Protein AF-A0A3M1PT95-F1 (afdb_monomer)

Secondary structure (DSSP, 8-state):
-EEEEEEEE-S-HHHHHHHHHHTHHHHHHTTEEEEEEEE-SS-TTEEEEEEEES-HHHHHHHHHSHHHHHHHH--

Radius of gyration: 12.07 Å; Cα contacts (8 Å, |Δi|>4): 107; chains: 1; bounding box: 32×18×29 Å

Nearest PDB structures (foldseek):
  7bio-assembly1_A  TM=6.814E-01  e=1.817E-03  Streptomyces bottropensis
  4hl9-assembly4_H  TM=6.995E-01  e=4.978E-03  Rhodospirillum rubrum ATCC 11170
  3e8o-assembly1_B  TM=5.892E-01  e=2.078E-03  Deinococcus radiodurans
  4dn9-assembly1_A  TM=6.732E-01  e=1.459E-02  Chloroflexus aurantiacus J-10-fl
  2bbe-assembly1_A  TM=5.424E-01  e=1.560E-02  Shewanella oneidensis MR-1

Sequence (75 aa):
MAFMICRNRVRDFDRWKRVFDSHAEAHRAAGLRLRGLWRGIEQPDQVFFLFEVDDVERARAFVTDPASARAGEEA

Mean predicted aligned error: 4.68 Å

Structure (mmCIF, N/CA/C/O backbone):
data_AF-A0A3M1PT95-F1
#
_entry.id   AF-A0A3M1PT95-F1
#
loop_
_atom_site.group_PDB
_atom_site.id
_atom_site.type_symbol
_atom_site.label_atom_id
_atom_site.label_alt_id
_atom_site.label_comp_id
_atom_site.lab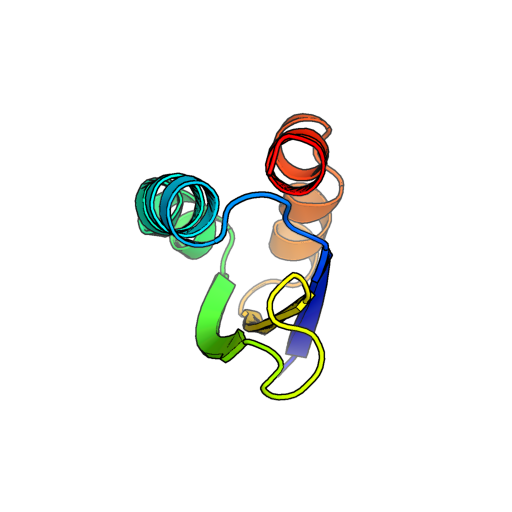el_asym_id
_atom_site.label_entity_id
_atom_site.label_seq_id
_atom_site.pdbx_PDB_ins_code
_atom_site.Cartn_x
_atom_site.Cartn_y
_atom_site.Cartn_z
_atom_site.occupancy
_atom_site.B_iso_or_equiv
_atom_site.auth_seq_id
_atom_site.auth_comp_id
_atom_site.auth_asym_id
_atom_site.auth_atom_id
_atom_site.pdbx_PDB_model_num
ATOM 1 N N . MET A 1 1 ? 18.268 0.596 2.076 1.00 78.19 1 MET A N 1
ATOM 2 C CA . MET A 1 1 ? 16.870 0.199 2.349 1.00 78.19 1 MET A CA 1
ATOM 3 C C . MET A 1 1 ? 16.066 1.457 2.579 1.00 78.19 1 MET A C 1
ATOM 5 O O . MET A 1 1 ? 16.410 2.210 3.483 1.00 78.19 1 MET A O 1
ATOM 9 N N . ALA A 1 2 ? 15.064 1.703 1.741 1.00 91.81 2 ALA A N 1
ATOM 10 C CA . ALA A 1 2 ? 14.161 2.836 1.882 1.00 91.81 2 ALA A CA 1
ATOM 11 C C . ALA A 1 2 ? 12.768 2.333 2.265 1.00 91.81 2 ALA A C 1
ATOM 13 O O . ALA A 1 2 ? 12.360 1.233 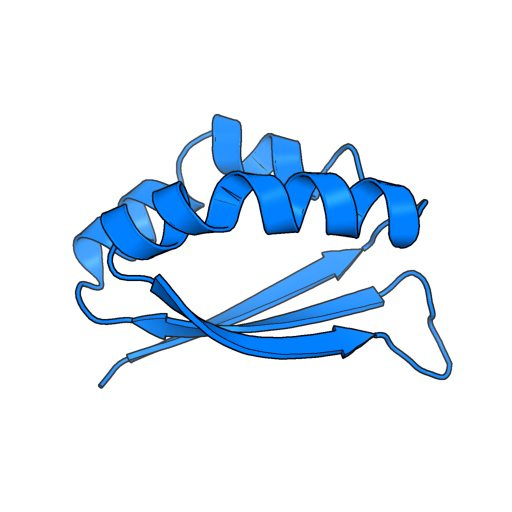1.888 1.00 91.81 2 ALA A O 1
ATOM 14 N N . PHE A 1 3 ? 12.052 3.151 3.024 1.00 93.56 3 PHE A N 1
ATOM 15 C CA . PHE A 1 3 ? 10.675 2.892 3.401 1.00 93.56 3 PHE A CA 1
ATOM 16 C C . PHE A 1 3 ? 9.826 4.097 3.042 1.00 93.56 3 PHE A C 1
ATOM 18 O O . PHE A 1 3 ? 10.260 5.240 3.188 1.00 93.56 3 PHE A O 1
ATOM 25 N N . MET A 1 4 ? 8.608 3.823 2.599 1.00 91.62 4 MET A N 1
ATOM 26 C CA . MET A 1 4 ? 7.617 4.835 2.283 1.00 91.62 4 MET A CA 1
ATOM 27 C C . MET A 1 4 ? 6.402 4.621 3.172 1.00 91.62 4 MET A C 1
ATOM 29 O O . MET A 1 4 ? 5.786 3.554 3.146 1.00 91.62 4 MET A O 1
ATOM 33 N N . ILE A 1 5 ? 6.078 5.640 3.966 1.00 91.88 5 ILE A N 1
ATOM 34 C CA . ILE A 1 5 ? 4.850 5.680 4.752 1.00 91.88 5 ILE A CA 1
ATOM 35 C C . ILE A 1 5 ? 3.804 6.493 3.998 1.00 91.88 5 ILE A C 1
ATOM 37 O O . ILE A 1 5 ? 4.066 7.613 3.560 1.00 91.88 5 ILE A O 1
ATOM 41 N N . CYS A 1 6 ? 2.615 5.923 3.865 1.00 89.00 6 CYS A N 1
ATOM 42 C CA . CYS A 1 6 ? 1.467 6.588 3.273 1.00 89.00 6 CYS A CA 1
ATOM 43 C C . CYS A 1 6 ? 0.377 6.716 4.332 1.00 89.00 6 CYS A C 1
ATOM 45 O O . CYS A 1 6 ? 0.143 5.786 5.109 1.00 89.00 6 CYS A O 1
ATOM 47 N N . ARG A 1 7 ? -0.285 7.873 4.360 1.00 88.75 7 ARG A N 1
ATOM 48 C CA . ARG A 1 7 ? -1.409 8.145 5.253 1.00 88.75 7 ARG A CA 1
ATOM 49 C C . ARG A 1 7 ? -2.541 8.736 4.438 1.00 88.75 7 ARG A C 1
ATOM 51 O O . ARG A 1 7 ? -2.395 9.821 3.882 1.00 88.75 7 ARG A O 1
ATOM 58 N N . ASN A 1 8 ? -3.661 8.032 4.430 1.00 87.50 8 ASN A N 1
ATOM 59 C CA . ASN A 1 8 ? -4.845 8.415 3.683 1.00 87.50 8 ASN A CA 1
ATOM 60 C C . ASN A 1 8 ? -6.010 8.620 4.648 1.00 87.50 8 ASN A C 1
ATOM 62 O O . ASN A 1 8 ? -6.102 7.966 5.694 1.00 87.50 8 ASN A O 1
ATOM 66 N N . ARG A 1 9 ? -6.912 9.520 4.265 1.00 87.94 9 ARG A N 1
ATOM 67 C CA . ARG A 1 9 ? -8.239 9.631 4.856 1.00 87.94 9 ARG A CA 1
ATOM 68 C C . ARG A 1 9 ? -9.232 9.035 3.865 1.00 87.94 9 ARG A C 1
ATOM 70 O O . ARG A 1 9 ? -9.216 9.441 2.712 1.00 87.94 9 ARG A O 1
ATOM 77 N N . VAL A 1 10 ? -10.041 8.078 4.305 1.00 87.12 10 VAL A N 1
ATOM 78 C CA . VAL A 1 10 ? -10.959 7.302 3.463 1.00 87.12 10 VAL A CA 1
ATOM 79 C C . VAL A 1 10 ? -12.370 7.355 4.045 1.00 87.12 10 VAL A C 1
ATOM 81 O O . VAL A 1 10 ? -12.554 7.213 5.255 1.00 87.12 10 VAL A O 1
ATOM 84 N N . ARG A 1 11 ? -13.383 7.572 3.208 1.00 87.56 11 ARG A N 1
ATOM 85 C CA . ARG A 1 11 ? -14.798 7.621 3.607 1.00 87.56 11 ARG A CA 1
ATOM 86 C C . ARG A 1 11 ? -15.371 6.226 3.832 1.00 87.56 11 ARG A C 1
ATOM 88 O O . ARG A 1 11 ? -16.162 6.050 4.756 1.00 87.56 11 ARG A O 1
ATOM 95 N N . ASP A 1 12 ? -14.974 5.252 3.014 1.00 89.69 12 ASP A N 1
ATOM 96 C CA . ASP A 1 12 ? -15.381 3.848 3.133 1.00 89.69 12 ASP A CA 1
ATOM 97 C C . ASP A 1 12 ? -14.153 2.929 3.062 1.00 89.69 12 ASP A C 1
ATOM 99 O O . ASP A 1 12 ? -13.584 2.679 1.997 1.00 89.69 12 ASP A O 1
ATOM 103 N N . PHE A 1 13 ? -13.755 2.400 4.222 1.00 89.12 13 PHE A N 1
ATOM 104 C CA . PHE A 1 13 ? -12.589 1.525 4.341 1.00 89.12 13 PHE A CA 1
ATOM 105 C C . PHE A 1 13 ? -12.719 0.238 3.518 1.00 89.12 13 PHE A C 1
ATOM 107 O O . PHE A 1 13 ? -11.744 -0.177 2.895 1.00 89.12 13 PHE A O 1
ATOM 114 N N . ASP A 1 14 ? -13.892 -0.395 3.492 1.00 91.38 14 ASP A N 1
ATOM 115 C CA . ASP A 1 14 ? -14.070 -1.690 2.829 1.00 91.38 14 ASP A CA 1
ATOM 116 C C . ASP A 1 14 ? -14.080 -1.528 1.307 1.00 91.38 14 ASP A C 1
ATOM 118 O O . ASP A 1 14 ? -13.565 -2.373 0.563 1.00 91.38 14 ASP A O 1
ATOM 122 N N . ARG A 1 15 ? -14.643 -0.420 0.811 1.00 90.44 15 ARG A N 1
ATOM 123 C CA . ARG A 1 15 ? -14.527 -0.037 -0.600 1.00 90.44 15 ARG A CA 1
ATOM 124 C C . ARG A 1 15 ? -13.087 0.308 -0.959 1.00 90.44 15 ARG A C 1
ATOM 126 O O . ARG A 1 15 ? -12.582 -0.222 -1.949 1.00 90.44 15 ARG A O 1
ATOM 133 N N . TRP A 1 16 ? -12.420 1.126 -0.150 1.00 90.00 16 TRP A N 1
ATOM 134 C CA . TRP A 1 16 ? -11.025 1.493 -0.370 1.00 90.00 16 TRP A CA 1
ATOM 135 C C . TRP A 1 16 ? -10.101 0.274 -0.378 1.00 90.00 16 TRP A C 1
ATOM 137 O O . TRP A 1 16 ? -9.299 0.123 -1.295 1.00 90.00 16 TRP A O 1
ATOM 147 N N . LYS A 1 17 ? -10.244 -0.639 0.589 1.00 91.44 17 LYS A N 1
ATOM 148 C CA . LYS A 1 17 ? -9.391 -1.826 0.726 1.00 91.44 17 LYS A CA 1
ATOM 149 C C . LYS A 1 17 ? -9.484 -2.737 -0.494 1.00 91.44 17 LYS A C 1
ATOM 151 O O . LYS A 1 17 ? -8.457 -3.228 -0.948 1.00 91.44 17 LYS A O 1
ATOM 156 N N . ARG A 1 18 ? -10.679 -2.909 -1.071 1.00 91.88 18 ARG A N 1
ATOM 157 C CA . ARG A 1 18 ? -10.862 -3.667 -2.322 1.00 91.88 18 ARG A CA 1
ATOM 158 C C . ARG A 1 18 ? -10.096 -3.051 -3.492 1.00 91.88 18 ARG A C 1
ATOM 160 O O . ARG A 1 18 ? -9.455 -3.782 -4.240 1.00 91.88 18 ARG A O 1
ATOM 167 N N . VAL A 1 19 ? -10.143 -1.724 -3.633 1.00 87.88 19 VAL A N 1
ATOM 168 C CA . VAL A 1 19 ? -9.378 -1.005 -4.665 1.00 87.88 19 VAL A CA 1
ATOM 169 C C . VAL A 1 19 ? -7.881 -1.099 -4.377 1.00 87.88 19 VAL A C 1
ATOM 171 O O . VAL A 1 19 ? -7.103 -1.413 -5.266 1.00 87.88 19 VAL A O 1
ATOM 174 N N . PHE A 1 20 ? -7.453 -0.889 -3.136 1.00 89.94 20 PHE A N 1
ATOM 175 C CA . PHE A 1 20 ? -6.050 -1.005 -2.750 1.00 89.94 20 PHE A CA 1
ATOM 176 C C . PHE A 1 20 ? -5.483 -2.404 -3.052 1.00 89.94 20 PHE A C 1
ATOM 178 O O . PHE A 1 20 ? -4.414 -2.528 -3.651 1.00 89.94 20 PHE A O 1
ATOM 185 N N . ASP A 1 21 ? -6.225 -3.458 -2.703 1.00 91.56 21 ASP A N 1
ATOM 186 C CA . ASP A 1 21 ? -5.825 -4.846 -2.942 1.00 91.56 21 ASP A CA 1
ATOM 187 C C . ASP A 1 21 ? -5.747 -5.184 -4.435 1.00 91.56 21 ASP A C 1
ATOM 189 O O . ASP A 1 21 ? -4.857 -5.932 -4.844 1.00 91.56 21 ASP A O 1
ATOM 193 N N . SER A 1 22 ? -6.610 -4.595 -5.276 1.00 88.88 22 SER A N 1
ATOM 194 C CA . SER A 1 22 ? -6.544 -4.802 -6.729 1.00 88.88 22 SER A CA 1
ATOM 195 C C . SER A 1 22 ? -5.271 -4.228 -7.363 1.00 88.88 22 SER A C 1
ATOM 197 O O . SER A 1 22 ? -4.921 -4.615 -8.475 1.00 88.88 22 SER A O 1
ATOM 199 N N . HIS A 1 23 ? -4.554 -3.337 -6.668 1.00 87.62 23 HIS 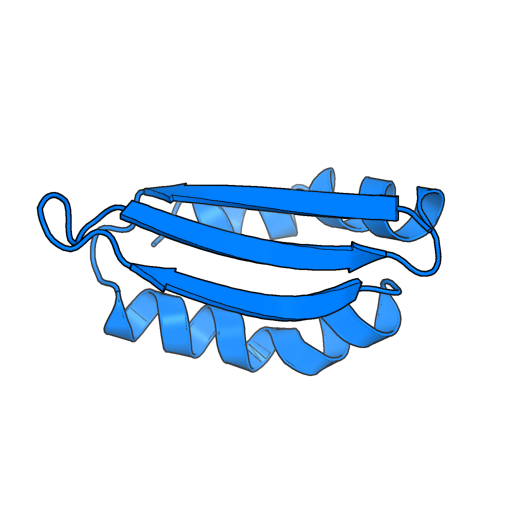A N 1
ATOM 200 C CA . HIS A 1 23 ? -3.293 -2.741 -7.124 1.00 87.62 23 HIS A CA 1
ATOM 201 C C . HIS A 1 23 ? -2.045 -3.494 -6.635 1.00 87.62 23 HIS A C 1
ATOM 203 O O . HIS A 1 23 ? -0.927 -3.046 -6.887 1.00 87.62 23 HIS A O 1
ATOM 209 N N . ALA A 1 24 ? -2.186 -4.644 -5.963 1.00 88.81 24 ALA A N 1
ATOM 210 C CA . ALA A 1 24 ? -1.049 -5.386 -5.406 1.00 88.81 24 ALA A CA 1
ATOM 211 C C . ALA A 1 24 ? 0.053 -5.704 -6.439 1.00 88.81 24 ALA A C 1
ATOM 213 O O . ALA A 1 24 ? 1.237 -5.579 -6.125 1.00 88.81 24 ALA A O 1
ATOM 214 N N . GLU A 1 25 ? -0.315 -6.067 -7.673 1.00 90.25 25 GLU A N 1
ATOM 215 C CA . GLU A 1 25 ? 0.666 -6.309 -8.744 1.00 90.25 25 GLU A CA 1
ATOM 216 C C . GLU A 1 25 ? 1.339 -5.026 -9.232 1.00 90.25 25 GLU A C 1
ATOM 218 O O . GLU A 1 25 ? 2.547 -5.016 -9.461 1.00 90.25 25 GLU A O 1
ATOM 223 N N . ALA A 1 26 ? 0.586 -3.929 -9.343 1.00 88.44 26 ALA A N 1
ATOM 224 C CA . ALA A 1 26 ? 1.135 -2.634 -9.737 1.00 88.44 26 ALA A CA 1
ATOM 225 C C . ALA A 1 26 ? 2.154 -2.128 -8.703 1.00 88.44 26 ALA A C 1
ATOM 227 O O . ALA A 1 26 ? 3.234 -1.672 -9.076 1.00 88.44 26 ALA A O 1
ATOM 228 N N . HIS A 1 27 ? 1.866 -2.305 -7.408 1.00 90.62 27 HIS A N 1
ATOM 229 C CA . HIS A 1 27 ? 2.818 -2.028 -6.332 1.00 90.62 27 HIS A CA 1
ATOM 230 C C . HIS A 1 27 ? 4.102 -2.853 -6.495 1.00 90.62 27 HIS A C 1
ATOM 232 O O . HIS A 1 27 ? 5.197 -2.290 -6.496 1.00 90.62 27 HIS A O 1
ATOM 238 N N . ARG A 1 28 ? 3.989 -4.172 -6.709 1.00 90.31 28 ARG A N 1
ATOM 239 C CA . ARG A 1 28 ? 5.161 -5.039 -6.920 1.00 90.31 28 ARG A CA 1
ATOM 240 C C . ARG A 1 28 ? 5.984 -4.624 -8.139 1.00 90.31 28 ARG A C 1
ATOM 242 O O . ARG A 1 28 ? 7.206 -4.547 -8.040 1.00 90.31 28 ARG A O 1
ATOM 249 N N . ALA A 1 29 ? 5.333 -4.320 -9.261 1.00 89.25 29 ALA A N 1
ATOM 250 C CA . ALA A 1 29 ? 5.999 -3.862 -10.480 1.00 89.25 29 ALA A CA 1
ATOM 251 C C . ALA A 1 29 ? 6.743 -2.526 -10.278 1.00 89.25 29 ALA A C 1
ATOM 253 O O . ALA A 1 29 ? 7.809 -2.314 -10.863 1.00 89.25 29 ALA A O 1
ATOM 254 N N . ALA A 1 30 ? 6.223 -1.661 -9.402 1.00 88.38 30 ALA A N 1
ATOM 255 C CA . ALA A 1 30 ? 6.854 -0.410 -8.986 1.00 88.38 30 ALA A CA 1
ATOM 256 C C . ALA A 1 30 ? 7.958 -0.583 -7.919 1.00 88.38 30 ALA A C 1
ATOM 258 O O . ALA A 1 30 ? 8.527 0.410 -7.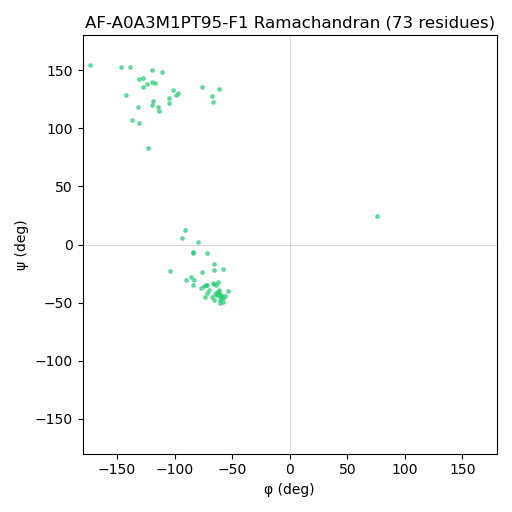472 1.00 88.38 30 ALA A O 1
ATOM 259 N N . GLY A 1 31 ? 8.281 -1.815 -7.505 1.00 92.06 31 GLY A N 1
ATOM 260 C CA . GLY A 1 31 ? 9.283 -2.079 -6.465 1.00 92.06 31 GLY A CA 1
ATOM 261 C C . GLY A 1 31 ? 8.790 -1.786 -5.044 1.00 92.06 31 GLY A C 1
ATOM 262 O O . GLY A 1 31 ? 9.598 -1.497 -4.162 1.00 92.06 31 GLY A O 1
ATOM 263 N N . LEU A 1 32 ? 7.472 -1.830 -4.821 1.00 93.00 32 LEU A N 1
ATOM 264 C CA . LEU A 1 32 ? 6.832 -1.592 -3.529 1.00 93.00 32 LEU A CA 1
ATOM 265 C C . LEU A 1 32 ? 6.361 -2.911 -2.912 1.00 93.00 32 LEU A C 1
ATOM 267 O O . LEU A 1 32 ? 5.525 -3.626 -3.472 1.00 93.00 32 LEU A O 1
ATOM 271 N N . ARG A 1 33 ? 6.858 -3.220 -1.712 1.00 94.81 33 ARG A N 1
ATOM 272 C CA . ARG A 1 33 ? 6.457 -4.404 -0.938 1.00 94.81 33 ARG A CA 1
ATOM 273 C C . ARG A 1 33 ? 5.734 -3.980 0.333 1.00 94.81 33 ARG A C 1
ATOM 275 O O . ARG A 1 33 ? 6.322 -3.333 1.196 1.00 94.81 33 ARG A O 1
ATOM 282 N N . LEU A 1 34 ? 4.446 -4.315 0.449 1.00 95.25 34 LEU A N 1
ATOM 283 C CA . LEU A 1 34 ? 3.636 -3.943 1.614 1.00 95.25 34 LEU A CA 1
ATOM 284 C C . LEU A 1 34 ? 4.148 -4.677 2.859 1.00 95.25 34 LEU A C 1
ATOM 286 O O . LEU A 1 34 ? 4.195 -5.905 2.882 1.00 95.25 34 LEU A O 1
ATOM 290 N N . ARG A 1 35 ? 4.519 -3.928 3.898 1.00 96.62 35 ARG A N 1
ATOM 291 C CA . ARG A 1 35 ? 4.989 -4.471 5.186 1.00 96.62 35 ARG A CA 1
ATOM 292 C C . ARG A 1 35 ? 3.933 -4.383 6.276 1.00 96.62 35 ARG A C 1
ATOM 294 O O . ARG A 1 35 ? 3.983 -5.150 7.230 1.00 96.62 35 ARG A O 1
ATOM 301 N N . GLY A 1 36 ? 2.980 -3.473 6.129 1.00 95.31 36 GLY A N 1
ATOM 302 C CA . GLY A 1 36 ? 1.848 -3.375 7.032 1.00 95.31 36 GLY A CA 1
ATOM 303 C C . GLY A 1 36 ? 0.831 -2.356 6.559 1.00 95.31 36 GLY A C 1
ATOM 304 O O . GLY A 1 36 ? 1.155 -1.428 5.817 1.00 95.31 36 GLY A O 1
ATOM 305 N N . LEU A 1 37 ? -0.405 -2.578 6.983 1.00 95.56 37 LEU A N 1
ATOM 306 C CA . LEU A 1 37 ? -1.562 -1.745 6.713 1.00 95.56 37 LEU A CA 1
ATOM 307 C C . LEU A 1 37 ? -2.410 -1.723 7.976 1.00 95.56 37 LEU A C 1
ATOM 309 O O . LEU A 1 37 ? -2.725 -2.770 8.541 1.00 95.56 37 LEU A O 1
ATOM 313 N N . TRP A 1 38 ? -2.7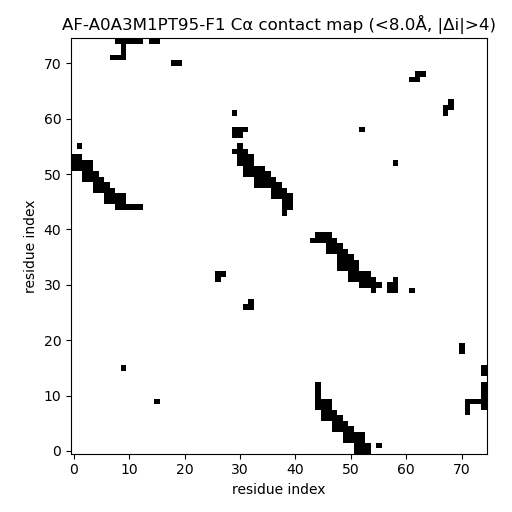54 -0.526 8.418 1.00 95.06 38 TRP A N 1
ATOM 314 C CA . TRP A 1 38 ? -3.390 -0.286 9.699 1.00 95.06 38 TRP A CA 1
ATOM 315 C C . TRP A 1 38 ? -4.480 0.763 9.560 1.00 95.06 38 TRP A C 1
ATOM 317 O O . TRP A 1 38 ? -4.416 1.659 8.718 1.00 95.06 38 TRP A O 1
ATOM 327 N N . ARG A 1 39 ? -5.464 0.661 10.445 1.00 93.56 39 ARG A N 1
ATOM 328 C CA . ARG A 1 39 ? -6.592 1.578 10.553 1.00 93.56 39 ARG A CA 1
ATOM 329 C C . ARG A 1 39 ? -6.576 2.211 11.938 1.00 93.56 39 ARG A C 1
ATOM 331 O O . ARG A 1 39 ? -6.277 1.530 12.919 1.00 93.56 39 ARG A O 1
ATOM 338 N N . GLY A 1 40 ? -6.881 3.502 12.017 1.00 91.44 40 GLY A N 1
ATOM 339 C CA . GLY A 1 40 ? -7.016 4.191 13.295 1.00 91.44 40 GLY A CA 1
ATOM 340 C C . GLY A 1 40 ? -8.135 3.577 14.138 1.00 91.44 40 GLY A C 1
ATOM 341 O O . GLY A 1 40 ? -9.227 3.332 13.634 1.00 91.44 40 GLY A O 1
ATOM 342 N N . ILE A 1 41 ? -7.865 3.338 15.424 1.00 92.69 41 ILE A N 1
ATOM 343 C CA . ILE A 1 41 ? -8.876 2.837 16.372 1.00 92.69 41 ILE A CA 1
ATOM 344 C C . ILE A 1 41 ? -9.867 3.956 16.717 1.00 92.69 41 ILE A C 1
ATOM 346 O O . ILE A 1 41 ? -11.074 3.749 16.686 1.00 92.69 41 ILE A O 1
ATOM 350 N N . GLU A 1 42 ? -9.354 5.155 16.997 1.00 94.31 42 GLU A N 1
ATOM 351 C CA . GLU A 1 42 ? -10.165 6.331 17.346 1.00 94.31 42 GLU A CA 1
ATOM 352 C C . GLU A 1 42 ? -10.702 7.068 16.112 1.00 94.31 42 GLU A C 1
ATOM 354 O O . GLU A 1 42 ? -11.768 7.674 16.154 1.00 94.31 42 GLU A O 1
ATOM 359 N N . GLN A 1 43 ? -9.954 7.018 15.006 1.00 90.44 43 GLN A N 1
ATOM 360 C CA . GLN A 1 43 ? -10.286 7.670 13.738 1.00 90.44 43 GLN A CA 1
ATOM 361 C C . GLN A 1 43 ? -10.329 6.609 12.634 1.00 90.44 43 GLN A C 1
ATOM 363 O O . GLN A 1 43 ? -9.328 6.383 11.948 1.00 90.44 43 GLN A O 1
ATOM 368 N N . PRO A 1 44 ? -11.465 5.903 12.492 1.00 86.69 44 PRO A N 1
ATOM 369 C CA . PRO A 1 44 ? -11.590 4.760 11.594 1.00 86.69 44 PRO A CA 1
ATOM 370 C C . PRO A 1 44 ? -11.614 5.151 10.109 1.00 86.69 44 PRO A C 1
ATOM 372 O O . PRO A 1 44 ? -11.583 4.266 9.256 1.00 86.69 44 PRO A O 1
ATOM 375 N N . ASP A 1 45 ? -11.676 6.442 9.791 1.00 87.81 45 ASP A N 1
ATOM 376 C CA . ASP A 1 45 ? -11.478 7.003 8.453 1.00 87.81 45 ASP A CA 1
ATOM 377 C C . ASP A 1 45 ? -9.992 7.220 8.123 1.00 87.81 45 ASP A C 1
ATOM 379 O O . ASP A 1 45 ? -9.658 7.566 6.996 1.00 87.81 45 ASP A O 1
ATOM 383 N N . GLN A 1 46 ? -9.074 7.014 9.071 1.00 91.44 46 GLN A N 1
ATOM 384 C CA . GLN A 1 46 ? -7.640 7.113 8.820 1.00 91.44 46 GLN A CA 1
ATOM 385 C C . GLN A 1 46 ? -7.011 5.746 8.601 1.00 91.44 46 GLN A C 1
ATOM 387 O O . GLN A 1 46 ? -7.118 4.840 9.434 1.00 91.44 46 GLN A O 1
ATOM 392 N N . VAL A 1 47 ? -6.272 5.638 7.503 1.00 92.69 47 VAL A N 1
ATOM 393 C CA . VAL A 1 47 ? -5.503 4.450 7.150 1.00 92.69 47 VAL A CA 1
ATOM 394 C C . VAL A 1 47 ? -4.049 4.840 6.959 1.00 92.69 47 VAL A C 1
ATOM 396 O O . VAL A 1 47 ? -3.736 5.866 6.352 1.00 92.69 47 VAL A O 1
ATOM 399 N N . PHE A 1 48 ? -3.151 4.012 7.474 1.00 93.31 48 PHE A N 1
ATOM 400 C CA . PHE A 1 48 ? -1.719 4.152 7.267 1.00 93.31 48 PHE A CA 1
ATOM 401 C C . PHE A 1 48 ? -1.126 2.819 6.835 1.00 93.31 48 PHE A C 1
ATOM 403 O O . PHE A 1 48 ? -1.548 1.757 7.289 1.00 93.31 48 PHE A O 1
ATOM 410 N N . PHE A 1 49 ? -0.159 2.864 5.927 1.00 93.75 49 PHE A N 1
ATOM 411 C CA . PHE A 1 49 ? 0.514 1.672 5.428 1.00 93.75 49 PHE A CA 1
ATOM 412 C C . PHE A 1 49 ? 1.974 1.962 5.098 1.00 93.75 49 PHE A C 1
ATOM 414 O O . PHE A 1 49 ? 2.360 3.099 4.817 1.00 93.75 49 PHE A O 1
ATOM 421 N N . LEU A 1 50 ? 2.786 0.911 5.185 1.00 94.81 50 LEU A N 1
ATOM 422 C CA . LEU A 1 50 ? 4.231 0.963 5.009 1.00 94.81 50 LEU A CA 1
ATOM 423 C C . LEU A 1 50 ? 4.635 0.093 3.826 1.00 94.81 50 LEU A C 1
ATOM 425 O O . LEU A 1 50 ? 4.394 -1.118 3.834 1.00 94.81 50 LEU A O 1
ATOM 429 N N . PHE A 1 51 ? 5.317 0.697 2.861 1.00 95.50 51 PHE A N 1
ATOM 430 C CA . PHE A 1 51 ? 6.027 -0.024 1.817 1.00 95.50 51 PHE A CA 1
ATOM 431 C C . PHE A 1 51 ? 7.523 -0.073 2.124 1.00 95.50 51 PHE A C 1
ATOM 433 O O . PHE A 1 51 ? 8.142 0.942 2.446 1.00 95.50 51 PHE A O 1
ATOM 440 N N . GLU A 1 52 ? 8.109 -1.258 1.996 1.00 96.00 52 GLU A N 1
ATOM 441 C CA . GLU A 1 52 ? 9.534 -1.392 1.704 1.00 96.00 52 GLU A CA 1
ATOM 442 C C . GLU A 1 52 ? 9.741 -1.079 0.220 1.00 96.00 52 GLU A C 1
ATOM 444 O O . GLU A 1 52 ? 8.953 -1.522 -0.621 1.00 96.00 52 GLU A O 1
ATOM 449 N N . VAL A 1 53 ? 10.770 -0.287 -0.075 1.00 95.62 53 VAL A N 1
ATOM 450 C CA . VAL A 1 53 ? 11.045 0.228 -1.415 1.00 95.62 53 VAL A CA 1
ATOM 451 C C . VAL A 1 53 ? 12.355 -0.352 -1.933 1.00 95.62 53 VAL A C 1
ATOM 453 O O . VAL A 1 53 ? 13.422 -0.099 -1.364 1.00 95.62 53 VAL A O 1
ATOM 456 N N . ASP A 1 54 ? 12.250 -1.093 -3.033 1.00 92.06 54 ASP A N 1
ATOM 457 C CA . ASP A 1 54 ? 13.385 -1.709 -3.727 1.00 92.06 54 ASP A CA 1
ATOM 458 C C . ASP A 1 54 ? 14.063 -0.736 -4.695 1.00 92.06 54 ASP A C 1
ATOM 460 O O . ASP A 1 54 ? 15.284 -0.745 -4.835 1.00 92.06 54 ASP A O 1
ATOM 464 N N . ASP A 1 55 ? 13.273 0.140 -5.318 1.00 88.12 55 ASP A N 1
ATOM 465 C CA . ASP A 1 55 ? 13.721 1.147 -6.277 1.00 88.12 55 ASP A CA 1
ATOM 466 C C . ASP A 1 55 ? 13.006 2.475 -5.986 1.00 88.12 55 ASP A C 1
ATOM 468 O O . ASP A 1 55 ? 11.802 2.625 -6.209 1.00 88.12 55 ASP A O 1
ATOM 472 N N . VAL A 1 56 ? 13.749 3.438 -5.433 1.00 87.56 56 VAL A N 1
ATOM 473 C CA . VAL A 1 56 ? 13.202 4.733 -4.997 1.00 87.56 56 VAL A CA 1
ATOM 474 C C . VAL A 1 56 ? 12.722 5.579 -6.175 1.00 87.56 56 VAL A C 1
ATOM 476 O O . VAL A 1 56 ? 11.736 6.301 -6.027 1.00 87.56 56 VAL A O 1
ATOM 479 N N . GLU A 1 57 ? 13.365 5.484 -7.339 1.00 88.19 57 GLU A N 1
ATOM 480 C CA . GLU A 1 57 ? 12.973 6.261 -8.519 1.00 88.19 57 GLU A CA 1
ATOM 481 C C . GLU A 1 57 ? 11.661 5.730 -9.105 1.00 88.19 57 GLU A C 1
ATOM 483 O O . GLU A 1 57 ? 10.749 6.509 -9.392 1.00 88.19 57 GLU A O 1
ATOM 488 N N . ARG A 1 58 ? 11.496 4.401 -9.179 1.00 86.81 58 ARG A N 1
ATOM 489 C CA . ARG A 1 58 ? 10.218 3.786 -9.583 1.00 86.81 58 ARG A CA 1
ATOM 490 C C . ARG A 1 58 ? 9.099 4.062 -8.589 1.00 86.81 58 ARG A C 1
ATOM 492 O O . ARG A 1 58 ? 7.993 4.405 -9.004 1.00 86.81 58 ARG A O 1
ATOM 499 N N . ALA A 1 59 ? 9.385 3.961 -7.292 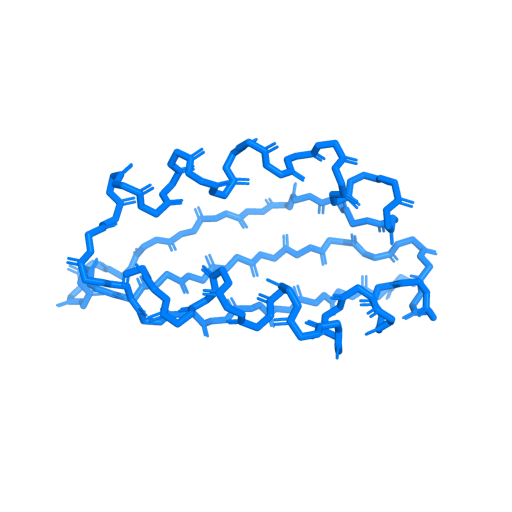1.00 84.94 59 ALA A N 1
ATOM 500 C CA 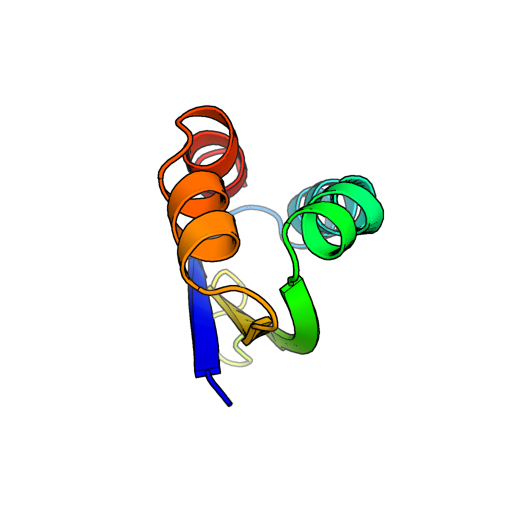. ALA A 1 59 ? 8.425 4.294 -6.246 1.00 84.94 59 ALA A CA 1
ATOM 501 C C . ALA A 1 59 ? 7.975 5.755 -6.340 1.00 84.94 59 ALA A C 1
ATOM 503 O O . ALA A 1 59 ? 6.779 6.033 -6.254 1.00 84.94 59 ALA A O 1
ATOM 504 N N . ARG A 1 60 ? 8.919 6.683 -6.564 1.00 84.62 60 ARG A N 1
ATOM 505 C CA . ARG A 1 60 ? 8.628 8.106 -6.760 1.00 84.62 60 ARG A CA 1
ATOM 506 C C . ARG A 1 60 ? 7.730 8.315 -7.973 1.00 84.62 60 ARG A C 1
ATOM 508 O O . ARG A 1 60 ? 6.697 8.954 -7.821 1.00 84.62 60 ARG A O 1
ATOM 515 N N . ALA A 1 61 ? 8.085 7.743 -9.123 1.00 86.00 61 ALA A N 1
ATOM 516 C CA . ALA A 1 61 ? 7.280 7.841 -10.338 1.00 86.00 61 ALA A CA 1
ATOM 517 C C . ALA A 1 61 ? 5.848 7.330 -10.110 1.00 86.00 61 ALA A C 1
ATOM 519 O O . ALA A 1 61 ? 4.895 8.009 -10.483 1.00 86.00 61 ALA A O 1
ATOM 520 N N . PHE A 1 62 ? 5.702 6.192 -9.420 1.00 83.00 62 PHE A N 1
ATOM 521 C CA . PHE A 1 62 ? 4.405 5.610 -9.084 1.00 83.00 62 PHE A CA 1
ATOM 522 C C . PHE A 1 62 ? 3.549 6.539 -8.215 1.00 83.00 62 PHE A C 1
ATOM 524 O O . PHE A 1 62 ? 2.384 6.753 -8.535 1.00 83.00 62 PHE A O 1
ATOM 531 N N . VAL A 1 63 ? 4.092 7.124 -7.140 1.00 77.00 63 VAL A N 1
ATOM 532 C CA . VAL A 1 63 ? 3.295 7.990 -6.243 1.00 77.00 63 VAL A CA 1
ATOM 533 C C . VAL A 1 63 ? 3.025 9.381 -6.805 1.00 77.00 63 VAL A C 1
ATOM 535 O O . VAL A 1 63 ? 2.054 10.013 -6.401 1.00 77.00 63 VAL A O 1
ATOM 538 N N . THR A 1 64 ? 3.862 9.869 -7.723 1.00 79.56 64 THR A N 1
ATOM 539 C CA . THR A 1 64 ? 3.629 11.146 -8.415 1.00 79.56 64 THR A CA 1
ATOM 540 C C . THR A 1 64 ? 2.710 11.014 -9.627 1.00 79.56 64 THR A C 1
ATOM 542 O O . THR A 1 64 ? 2.341 12.029 -10.215 1.00 79.56 64 THR A O 1
ATOM 545 N N . ASP A 1 65 ? 2.340 9.789 -10.012 1.00 77.19 65 ASP A N 1
ATOM 546 C CA . ASP A 1 65 ? 1.402 9.563 -11.103 1.00 77.19 65 ASP A CA 1
ATOM 547 C C . ASP A 1 65 ? -0.007 10.070 -10.713 1.00 77.19 65 ASP A C 1
ATOM 549 O O 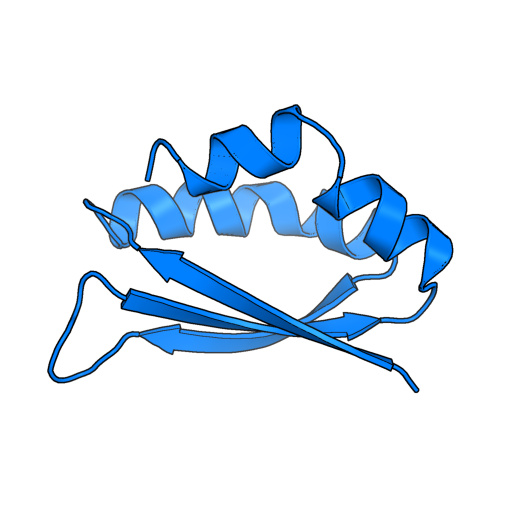. ASP A 1 65 ? -0.541 9.689 -9.663 1.00 77.19 65 ASP A O 1
ATOM 553 N N . PRO A 1 66 ? -0.656 10.910 -11.542 1.00 64.31 66 PRO A N 1
ATOM 554 C CA . PRO A 1 66 ? -2.010 11.406 -11.286 1.00 64.31 66 PRO A CA 1
ATOM 555 C C . PRO A 1 66 ? -3.081 10.313 -11.126 1.00 64.31 66 PRO A C 1
ATOM 557 O O . PRO A 1 66 ? -4.156 10.575 -10.581 1.00 64.31 66 PRO A O 1
ATOM 560 N N . ALA A 1 67 ? -2.849 9.100 -11.632 1.00 62.91 67 ALA A N 1
ATOM 561 C CA . ALA A 1 67 ? -3.716 7.947 -11.404 1.00 62.91 67 ALA A CA 1
ATOM 562 C C . ALA A 1 67 ? -3.591 7.412 -9.966 1.00 62.91 67 ALA A C 1
ATOM 564 O O . ALA A 1 67 ? -4.596 7.028 -9.369 1.00 62.91 67 ALA A O 1
ATOM 565 N N . SER A 1 68 ? -2.393 7.470 -9.378 1.00 59.75 68 SER A N 1
ATOM 566 C CA . SER A 1 68 ? -2.141 7.076 -7.985 1.00 59.75 68 SER A CA 1
ATOM 567 C C . SER A 1 68 ? -2.718 8.080 -6.985 1.00 59.75 68 SER A C 1
ATOM 569 O O . SER A 1 68 ? -3.233 7.677 -5.943 1.00 59.75 68 SER A O 1
ATOM 571 N N . ALA A 1 69 ? -2.710 9.375 -7.320 1.00 55.03 69 ALA A N 1
ATOM 572 C CA . ALA A 1 69 ? -3.353 10.418 -6.514 1.00 55.03 69 ALA A CA 1
ATOM 573 C C . ALA A 1 69 ? -4.879 10.219 -6.420 1.00 55.03 69 ALA A C 1
ATOM 575 O O . ALA A 1 69 ? -5.451 10.268 -5.331 1.00 55.03 69 ALA A O 1
ATOM 576 N N . ARG A 1 70 ? -5.531 9.880 -7.542 1.00 50.88 70 ARG A N 1
ATOM 577 C CA . ARG A 1 70 ? -6.986 9.646 -7.597 1.00 50.88 70 ARG A CA 1
ATOM 578 C C . ARG A 1 70 ? -7.448 8.454 -6.758 1.00 50.88 70 ARG A C 1
ATOM 580 O O . ARG A 1 70 ? -8.499 8.524 -6.127 1.00 50.88 70 ARG A O 1
ATOM 587 N N . ALA A 1 71 ? -6.639 7.396 -6.669 1.00 53.34 71 ALA A N 1
ATOM 588 C CA . ALA A 1 71 ? -6.930 6.247 -5.807 1.00 53.34 71 ALA A CA 1
ATOM 589 C C . ALA A 1 71 ? -6.915 6.595 -4.300 1.00 53.34 71 ALA A C 1
ATOM 591 O O . ALA A 1 71 ? -7.519 5.881 -3.497 1.00 53.34 71 ALA A O 1
ATOM 592 N N . GLY A 1 72 ? -6.236 7.683 -3.911 1.00 55.34 72 GLY A N 1
ATOM 593 C CA . GLY A 1 72 ? -6.253 8.222 -2.550 1.00 55.34 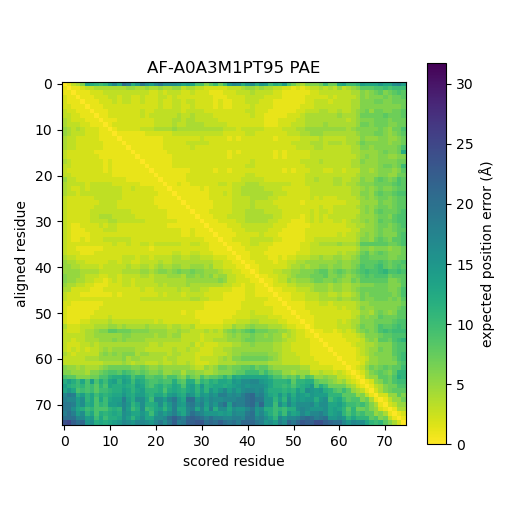72 GLY A CA 1
ATOM 594 C C . GLY A 1 72 ? -7.413 9.183 -2.264 1.00 55.34 72 GLY A C 1
ATOM 595 O O . GLY A 1 72 ? -7.831 9.273 -1.114 1.00 55.34 72 GLY A O 1
ATOM 596 N N . GLU A 1 73 ? -7.933 9.877 -3.282 1.00 50.91 73 GLU A N 1
ATOM 597 C CA . GLU A 1 73 ? -8.956 10.930 -3.144 1.00 50.91 73 GLU A CA 1
ATOM 598 C C . GLU A 1 73 ? -10.407 10.420 -3.219 1.00 50.91 73 GLU A C 1
ATOM 600 O O . GLU A 1 73 ? -11.290 10.992 -2.582 1.00 50.91 73 GLU A O 1
ATOM 605 N N . GLU A 1 74 ? -10.680 9.345 -3.967 1.00 46.62 74 GLU A N 1
ATOM 606 C CA . GLU A 1 74 ? -12.047 8.816 -4.179 1.00 46.62 74 GLU A CA 1
ATOM 607 C C . GLU A 1 74 ? -12.484 7.739 -3.161 1.00 46.62 74 GLU A C 1
ATOM 609 O O . GLU A 1 74 ? -13.489 7.037 -3.361 1.00 46.62 74 GLU A O 1
ATOM 614 N N . ALA A 1 75 ? -11.715 7.595 -2.083 1.00 46.41 75 ALA A N 1
ATOM 615 C CA . ALA A 1 75 ? -11.853 6.589 -1.036 1.00 46.41 75 ALA A CA 1
ATOM 616 C C . ALA A 1 75 ? -12.670 7.074 0.161 1.00 46.41 75 ALA A C 1
ATOM 618 O O . ALA A 1 75 ? -12.444 8.204 0.640 1.00 46.41 75 ALA A O 1
#

Solvent-accessible surface area (backbone atoms only — not comparable to full-atom values): 4176 Å² total; per-residue (Å²): 139,48,74,47,80,48,80,44,62,31,81,41,61,73,64,35,49,55,57,56,59,72,38,52,64,60,37,46,76,31,32,36,42,82,75,48,76,49,65,38,86,92,46,67,42,35,37,40,36,35,28,42,39,80,35,68,68,46,41,47,54,51,64,70,31,73,72,50,48,47,68,50,68,80,39

Foldseek 3Di:
DDKDKDKFFAPDPVVLVVVVVVCCVVCVVLQWDWPDKDADPVRRRMIMTMTDGPDPVSVVVQCPDPVNVVSRVHD

pLDDT: mean 85.19, std 12.85, range [46.41, 96.62]